Protein AF-A0A8H8N826-F1 (afdb_monomer)

Secondary structure (DSSP, 8-state):
-----------THHHHHHHHTTS----HHHHT---TT--------------TTTSTTTT--HHHHHHHHHHHHHHHH-S-GGG-------

pLDDT: mean 80.22, std 20.72, range [37.78, 96.94]

Foldseek 3Di:
DDDDDDDDPPDPVVVVVVVVVVPPPPPPVVVPDDDPPDDDDQDDDDDDDADACPGPCNVPDPVNRVVVVVVVCVVPSPDDPVPDPDDDDD

Mean predicted aligned error: 13.34 Å

Sequence (90 aa):
MLRNYSRSGFSARHMIRAFSSTVRTLESKSLFTKNPDDVVLTLAIRTPMCKAKKGVLKDTPSDVLLVGMLKAVKERAGIDLGLIEDIAVG

Radius of gyration: 25.45 Å; Cα contacts (8 Å, |Δi|>4): 22; chains: 1; bounding box: 71×34×55 Å

Solvent-accessible surface area (backbone atoms only — not comparable to full-atom values): 6488 Å² total; per-residue (Å²): 144,80,88,84,92,76,81,85,80,82,61,71,74,67,64,56,57,66,62,52,64,74,62,59,86,65,61,71,70,65,78,71,61,85,56,95,84,60,91,73,86,87,76,89,85,80,80,86,92,57,52,82,85,74,29,91,62,47,87,57,56,70,67,63,52,48,54,54,49,53,52,52,44,62,73,67,63,81,62,70,74,87,74,63,87,80,86,89,84,133

Structure (mmCIF, N/CA/C/O backbone):
data_AF-A0A8H8N826-F1
#
_entry.id   AF-A0A8H8N826-F1
#
loop_
_atom_site.group_PDB
_atom_site.id
_atom_site.type_symbol
_atom_site.label_atom_id
_atom_site.label_alt_id
_atom_site.label_comp_id
_atom_site.label_asym_id
_atom_site.label_entity_id
_atom_site.label_seq_id
_atom_site.pdbx_PDB_ins_code
_atom_site.Cartn_x
_atom_site.Cartn_y
_atom_site.Cartn_z
_atom_site.occupancy
_atom_site.B_iso_or_equiv
_atom_site.auth_seq_id
_atom_site.auth_comp_id
_atom_site.auth_asym_id
_atom_site.auth_atom_id
_atom_site.pdbx_PDB_model_num
ATOM 1 N N . MET A 1 1 ? -59.145 13.567 -36.909 1.00 48.75 1 MET A N 1
ATOM 2 C CA . MET A 1 1 ? -58.304 12.540 -36.257 1.00 48.75 1 MET A CA 1
ATOM 3 C C . MET A 1 1 ? -56.844 12.738 -36.663 1.00 48.75 1 MET A C 1
ATOM 5 O O . MET A 1 1 ? -56.375 12.013 -37.520 1.00 48.75 1 MET A O 1
ATOM 9 N N . LEU A 1 2 ? -56.134 13.721 -36.085 1.00 37.78 2 LEU A N 1
ATOM 10 C CA . LEU A 1 2 ? -54.669 13.847 -36.178 1.00 37.78 2 LEU A CA 1
ATOM 11 C C . LEU A 1 2 ? -54.102 14.598 -34.952 1.00 37.78 2 LEU A C 1
ATOM 13 O O . LEU A 1 2 ? -54.483 15.729 -34.680 1.00 37.78 2 LEU A O 1
ATOM 17 N N . ARG A 1 3 ? -53.226 13.878 -34.236 1.00 43.16 3 ARG A N 1
ATOM 18 C CA . ARG A 1 3 ? -52.063 14.245 -33.396 1.00 43.16 3 ARG A CA 1
ATOM 19 C C . ARG A 1 3 ? -51.955 15.671 -32.831 1.00 43.16 3 ARG A C 1
ATOM 21 O O . ARG A 1 3 ? -51.710 16.606 -33.578 1.00 43.16 3 ARG A O 1
ATOM 28 N N . ASN A 1 4 ? -51.874 15.762 -31.499 1.00 40.94 4 ASN A N 1
ATOM 29 C CA . ASN A 1 4 ? -51.124 16.813 -30.803 1.00 40.94 4 ASN A CA 1
ATOM 30 C C . ASN A 1 4 ? -50.142 16.187 -29.803 1.00 40.94 4 ASN A C 1
ATOM 32 O O . ASN A 1 4 ? -50.512 15.665 -28.755 1.00 40.94 4 ASN A O 1
ATOM 36 N N . TYR A 1 5 ? -48.874 16.228 -30.199 1.00 47.09 5 TYR A N 1
ATOM 37 C CA . TYR A 1 5 ? -47.685 15.840 -29.454 1.00 47.09 5 TYR A CA 1
ATOM 38 C C . TYR A 1 5 ? -47.289 17.039 -28.577 1.00 47.09 5 TYR A C 1
ATOM 40 O O . TYR A 1 5 ? -46.691 17.988 -29.080 1.00 47.09 5 TYR A O 1
ATOM 48 N N . SER A 1 6 ? -47.665 17.047 -27.293 1.00 43.47 6 SER A N 1
ATOM 49 C CA . SER A 1 6 ? -47.200 18.068 -26.341 1.00 43.47 6 SER A CA 1
ATOM 50 C C . SER A 1 6 ? -46.173 17.465 -25.391 1.00 43.47 6 SER A C 1
ATOM 52 O O . SER A 1 6 ? -46.368 16.402 -24.805 1.00 43.47 6 SER A O 1
ATOM 54 N N . ARG A 1 7 ? -45.028 18.136 -25.336 1.00 43.31 7 ARG A N 1
ATOM 55 C CA . ARG A 1 7 ? -43.744 17.679 -24.811 1.00 43.31 7 ARG A CA 1
ATOM 56 C C . ARG A 1 7 ? -43.832 17.422 -23.305 1.00 43.31 7 ARG A C 1
ATOM 58 O O . ARG A 1 7 ? -44.203 18.302 -22.536 1.00 43.31 7 ARG A O 1
ATOM 65 N N . SER A 1 8 ? -43.412 16.230 -22.896 1.00 42.03 8 SER A N 1
ATOM 66 C CA . SER A 1 8 ? -43.130 15.849 -21.513 1.00 42.03 8 SER A CA 1
ATOM 67 C C . SER A 1 8 ? -42.145 16.830 -20.861 1.00 42.03 8 SER A C 1
ATOM 69 O O . SER A 1 8 ? -40.945 16.808 -21.143 1.00 42.03 8 SER A O 1
ATOM 71 N N . GLY A 1 9 ? -42.653 17.692 -19.980 1.00 44.38 9 GLY A N 1
ATOM 72 C CA . GLY A 1 9 ? -41.857 18.570 -19.126 1.00 44.38 9 GLY A CA 1
ATOM 73 C C . GLY A 1 9 ? -41.277 17.803 -17.940 1.00 44.38 9 GLY A C 1
ATOM 74 O O . GLY A 1 9 ? -41.815 17.862 -16.838 1.00 44.38 9 GLY A O 1
ATOM 75 N N . PHE A 1 10 ? -40.179 17.078 -18.159 1.00 55.91 10 PHE A N 1
ATOM 76 C CA . PHE A 1 10 ? -39.401 16.454 -17.088 1.00 55.91 10 PHE A CA 1
ATOM 77 C C . PHE A 1 10 ? -38.627 17.553 -16.338 1.00 55.91 10 PHE A C 1
ATOM 79 O O . PHE A 1 10 ? -37.522 17.941 -16.711 1.00 55.91 10 PHE A O 1
ATOM 86 N N . SER A 1 11 ? -39.261 18.144 -15.321 1.00 48.69 11 SER A N 1
ATOM 87 C CA . SER A 1 11 ? -38.670 19.229 -14.535 1.00 48.69 11 SER A CA 1
ATOM 88 C C . SER A 1 11 ? -37.603 18.684 -13.586 1.00 48.69 11 SER A C 1
ATOM 90 O O . SER A 1 11 ? -37.909 17.986 -12.616 1.00 48.69 11 SER A O 1
ATOM 92 N N . ALA A 1 12 ? -36.351 19.077 -13.836 1.00 53.72 12 ALA A N 1
ATOM 93 C CA . ALA A 1 12 ? -35.153 18.765 -13.050 1.00 53.72 12 ALA A CA 1
ATOM 94 C C . ALA A 1 12 ? -35.262 19.087 -11.540 1.00 53.72 12 ALA A C 1
ATOM 96 O O . ALA A 1 12 ? -34.430 18.650 -10.749 1.00 53.72 12 ALA A O 1
ATOM 97 N N . ARG A 1 13 ? -36.307 19.806 -11.109 1.00 50.94 13 ARG A N 1
ATOM 98 C CA . ARG A 1 13 ? -36.569 20.148 -9.702 1.00 50.94 13 ARG A CA 1
ATOM 99 C C . ARG A 1 13 ? -37.009 18.954 -8.844 1.00 50.94 13 ARG A C 1
ATOM 101 O O . ARG A 1 13 ? -36.765 18.970 -7.643 1.00 50.94 13 ARG A O 1
ATOM 108 N N . HIS A 1 14 ? -37.599 17.910 -9.432 1.00 47.00 14 HIS A N 1
ATOM 109 C CA . HIS A 1 14 ? -38.038 16.728 -8.671 1.00 47.00 14 HIS A CA 1
ATOM 110 C C . HIS A 1 14 ? -36.918 15.704 -8.423 1.00 47.00 14 HIS A C 1
ATOM 112 O O . HIS A 1 14 ? -36.966 14.980 -7.433 1.00 47.00 14 HIS A O 1
ATOM 118 N N . MET A 1 15 ? -35.879 15.683 -9.264 1.00 47.34 15 MET A N 1
ATOM 119 C CA . MET A 1 15 ? -34.754 14.742 -9.145 1.00 47.34 15 MET A CA 1
ATOM 120 C C . MET A 1 15 ? -33.725 15.160 -8.082 1.00 47.34 15 MET A C 1
ATOM 122 O O . MET A 1 15 ? -33.124 14.307 -7.436 1.00 47.34 15 MET A O 1
ATOM 126 N N . ILE A 1 16 ? -33.549 16.464 -7.839 1.00 55.69 16 ILE A N 1
ATOM 127 C CA . ILE A 1 16 ? -32.552 16.971 -6.876 1.00 55.69 16 ILE A CA 1
ATOM 128 C C . ILE A 1 16 ? -32.979 16.709 -5.417 1.00 55.69 16 ILE A C 1
ATOM 130 O O . ILE A 1 16 ? -32.139 16.493 -4.546 1.00 55.69 16 ILE A O 1
ATOM 134 N N . ARG A 1 17 ? -34.288 16.648 -5.134 1.00 50.50 17 ARG A N 1
ATOM 135 C CA . ARG A 1 17 ? -34.807 16.479 -3.765 1.00 50.50 17 ARG A CA 1
ATOM 136 C C . ARG A 1 17 ? -34.641 15.056 -3.211 1.00 50.50 17 ARG A C 1
ATOM 138 O O . ARG A 1 17 ? -34.454 14.915 -2.009 1.00 50.50 17 ARG A O 1
ATOM 145 N N . ALA A 1 18 ? -34.662 14.025 -4.060 1.00 54.22 18 ALA A N 1
ATOM 146 C CA . ALA A 1 18 ? -34.514 12.632 -3.621 1.00 54.22 18 ALA A CA 1
ATOM 147 C C . ALA A 1 18 ? -33.059 12.264 -3.273 1.00 54.22 18 ALA A C 1
ATOM 149 O O . ALA A 1 18 ? -32.820 11.495 -2.346 1.00 54.22 18 ALA A O 1
ATOM 150 N N . PHE A 1 19 ? -32.079 12.850 -3.968 1.00 52.16 19 PHE A N 1
ATOM 151 C CA . PHE A 1 19 ? -30.661 12.624 -3.665 1.00 52.16 19 PHE A CA 1
ATOM 152 C C . PHE A 1 19 ? -30.218 13.362 -2.389 1.00 52.16 19 PHE A C 1
ATOM 154 O O . PHE A 1 19 ? -29.379 12.878 -1.632 1.00 52.16 19 PHE A O 1
ATOM 161 N N . SER A 1 20 ? -30.843 14.508 -2.105 1.00 50.06 20 SER A N 1
ATOM 162 C CA . SER A 1 20 ? -30.532 15.348 -0.946 1.00 50.06 20 SER A CA 1
ATOM 163 C C . SER A 1 20 ? -31.019 14.786 0.397 1.00 50.06 20 SER A C 1
ATOM 165 O O . SER A 1 20 ? -30.471 15.180 1.419 1.00 50.06 20 SER A O 1
ATOM 167 N N . SER A 1 21 ? -32.024 13.901 0.444 1.00 50.78 21 SER A N 1
ATOM 168 C CA . SER A 1 21 ? -32.558 13.380 1.718 1.00 50.78 21 SER A CA 1
ATOM 169 C C . SER A 1 21 ? -31.778 12.191 2.295 1.00 50.78 21 SER A C 1
ATOM 171 O O . SER A 1 21 ? -31.897 11.910 3.487 1.00 50.78 21 SER A O 1
ATOM 173 N N . THR A 1 22 ? -30.978 11.495 1.47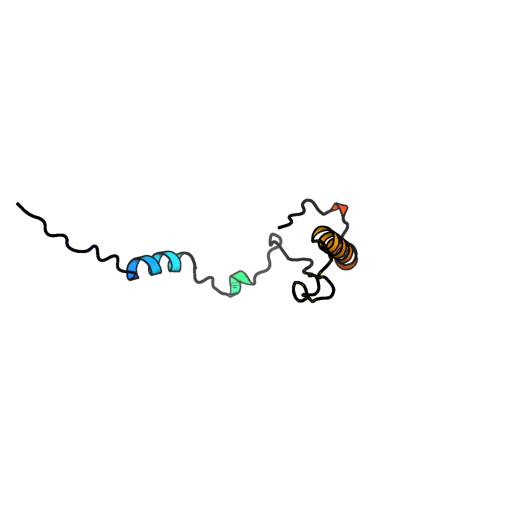8 1.00 55.47 22 THR A N 1
ATOM 174 C CA . THR A 1 22 ? -30.106 10.394 1.939 1.00 55.47 22 THR A CA 1
ATOM 175 C C . THR A 1 22 ? -28.748 10.906 2.413 1.00 55.47 22 THR A C 1
ATOM 177 O O . THR A 1 22 ? -28.165 10.323 3.325 1.00 55.47 22 THR A O 1
ATOM 180 N N . VAL A 1 23 ? -28.289 12.052 1.891 1.00 57.72 23 VAL A N 1
ATOM 181 C CA . VAL A 1 23 ? -27.234 12.857 2.527 1.00 57.72 23 VAL A CA 1
ATOM 182 C C . VAL A 1 23 ? -27.865 13.566 3.722 1.00 57.72 23 VAL A C 1
ATOM 184 O O . VAL A 1 23 ? -28.113 14.768 3.725 1.00 57.72 23 VAL A O 1
ATOM 187 N N . ARG A 1 24 ? -28.214 12.769 4.734 1.00 54.53 24 ARG A N 1
ATOM 188 C CA . ARG A 1 24 ? -28.587 13.265 6.049 1.00 54.53 24 ARG A CA 1
ATOM 189 C C . ARG A 1 24 ? -27.492 14.237 6.473 1.00 54.53 24 ARG A C 1
ATOM 191 O O . ARG A 1 24 ? -26.311 13.904 6.420 1.00 54.53 24 ARG A O 1
ATOM 198 N N . THR A 1 25 ? -27.895 15.430 6.882 1.00 54.66 25 THR A N 1
ATOM 199 C CA . THR A 1 25 ? -27.152 16.299 7.793 1.00 54.66 25 THR A CA 1
ATOM 200 C C . THR A 1 25 ? -26.783 15.483 9.029 1.00 54.66 25 THR A C 1
ATOM 202 O O . THR A 1 25 ? -27.506 15.477 10.021 1.00 54.66 25 THR A O 1
ATOM 205 N N . LEU A 1 26 ? -25.704 14.710 8.941 1.00 56.00 26 LEU A N 1
ATOM 206 C CA . LEU A 1 26 ? -25.088 14.089 10.096 1.00 56.00 26 LEU A CA 1
ATOM 207 C C . LEU A 1 26 ? -24.519 15.248 10.902 1.00 56.00 26 LEU A C 1
ATOM 209 O O . LEU A 1 26 ? -23.681 16.002 10.403 1.00 56.00 26 LEU A O 1
ATOM 213 N N . GLU A 1 27 ? -25.022 15.446 12.118 1.00 62.59 27 GLU A N 1
ATOM 214 C CA . GLU A 1 27 ? 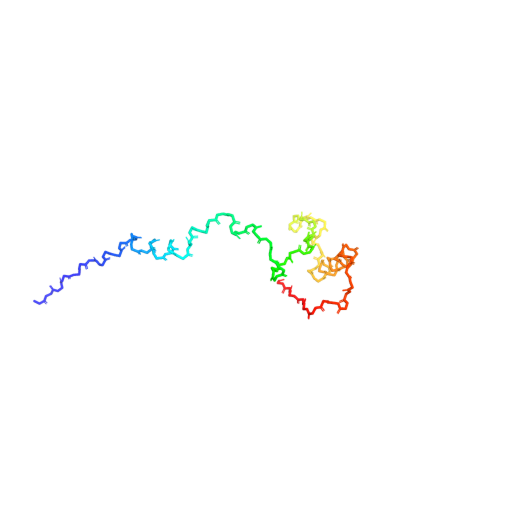-24.386 16.361 13.053 1.00 62.59 27 GLU A CA 1
ATOM 215 C C . GLU A 1 27 ? -22.913 15.970 13.149 1.00 62.59 27 GLU A C 1
ATOM 217 O O . GLU A 1 27 ? -22.571 14.838 13.510 1.00 62.59 27 GLU A O 1
ATOM 222 N N . SER A 1 28 ? -22.051 16.914 12.775 1.00 62.97 28 SER A N 1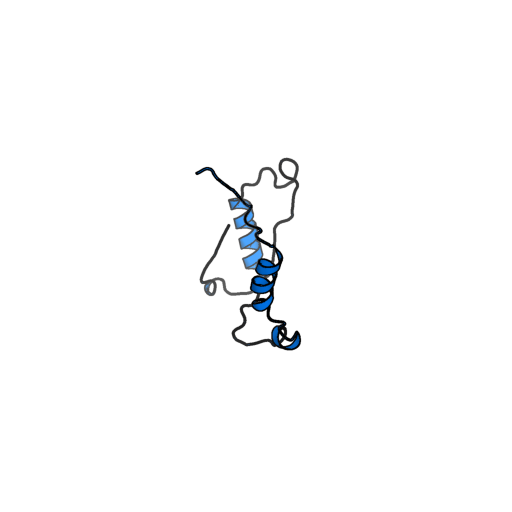
ATOM 223 C CA . SER A 1 28 ? -20.622 16.708 12.539 1.00 62.97 28 SER A CA 1
ATOM 224 C C . SER A 1 28 ? -19.910 16.031 13.706 1.00 62.97 28 SER A C 1
ATOM 226 O O . SER A 1 28 ? -18.955 15.300 13.483 1.00 62.97 28 SER A O 1
ATOM 228 N N . LYS A 1 29 ? -20.403 16.194 14.940 1.00 66.69 29 LYS A N 1
ATOM 229 C CA . LYS A 1 29 ? -19.858 15.537 16.135 1.00 66.69 29 LYS A CA 1
ATOM 230 C C . LYS A 1 29 ? -19.908 14.011 16.086 1.00 66.69 29 LYS A C 1
ATOM 232 O O . LYS A 1 29 ? -18.967 13.385 16.554 1.00 66.69 29 LYS A O 1
ATOM 237 N N . SER A 1 30 ? -20.966 13.421 15.531 1.00 76.81 30 SER A N 1
ATOM 238 C CA . SER A 1 30 ? -21.141 11.961 15.528 1.00 76.81 30 SER A CA 1
ATOM 239 C C . SER A 1 30 ? -20.129 11.236 14.635 1.00 76.81 30 SER A C 1
ATOM 241 O O . SER A 1 30 ? -19.706 10.136 14.967 1.00 76.81 30 SER A O 1
ATOM 243 N N . LEU A 1 31 ? -19.684 11.881 13.551 1.00 81.00 31 LEU A N 1
ATOM 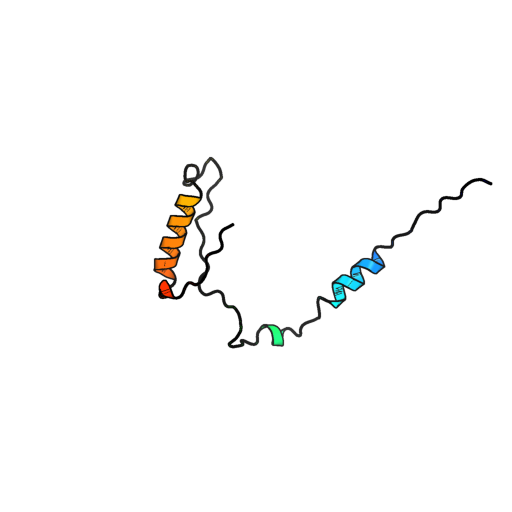244 C CA . LEU A 1 31 ? -18.725 11.324 12.591 1.00 81.00 31 LEU A CA 1
ATOM 245 C C . LEU A 1 31 ? -17.295 11.225 13.131 1.00 81.00 31 LEU A C 1
ATOM 247 O O . LEU A 1 31 ? -16.500 10.448 12.615 1.00 81.00 31 LEU A O 1
ATOM 251 N N . PHE A 1 32 ? -16.952 12.031 14.137 1.00 84.75 32 PHE A N 1
ATOM 252 C CA . PHE A 1 32 ? -15.617 12.030 14.741 1.00 84.75 32 PHE A CA 1
ATOM 253 C C . PHE A 1 32 ? -15.534 11.173 16.011 1.00 84.75 32 PHE A C 1
ATOM 255 O O . PHE A 1 32 ? -14.453 11.060 16.596 1.00 84.75 32 PHE A O 1
ATOM 262 N N . THR A 1 33 ? -16.650 10.584 16.454 1.00 91.62 33 THR A N 1
ATOM 263 C CA . THR A 1 33 ? -16.652 9.613 17.552 1.00 91.62 33 THR A CA 1
ATOM 264 C C . THR A 1 33 ? -15.935 8.352 17.089 1.00 91.62 33 THR A C 1
ATOM 266 O O . THR A 1 33 ? -16.375 7.712 16.142 1.00 91.62 33 THR A O 1
ATOM 269 N N . LYS A 1 34 ? -14.834 8.003 17.760 1.00 92.19 34 LYS A N 1
ATOM 270 C CA . LYS A 1 34 ? -14.056 6.794 17.470 1.00 92.19 34 LYS A CA 1
ATOM 271 C C . LYS A 1 34 ? -14.690 5.597 18.169 1.00 92.19 34 LYS A C 1
ATOM 273 O O . LYS A 1 34 ? -14.787 5.608 19.397 1.00 92.19 34 LYS A O 1
ATOM 278 N N . ASN A 1 35 ? -15.071 4.583 17.408 1.00 93.25 35 ASN A N 1
ATOM 279 C CA . ASN A 1 35 ? -15.616 3.328 17.916 1.00 93.25 35 ASN A CA 1
ATOM 280 C C . ASN A 1 35 ? -14.587 2.199 17.747 1.00 93.25 35 ASN A C 1
ATOM 282 O O . ASN A 1 35 ? -13.737 2.268 16.859 1.00 93.25 35 ASN A O 1
ATOM 286 N N . PRO A 1 36 ? -14.640 1.150 18.585 1.00 95.75 36 PRO A N 1
ATOM 287 C CA . PRO A 1 36 ? -13.747 -0.002 18.446 1.00 95.75 36 PRO A CA 1
ATOM 288 C C . PRO A 1 36 ? -13.977 -0.795 17.149 1.00 95.75 36 PRO A C 1
ATOM 290 O O . PRO A 1 36 ? -13.049 -1.443 16.677 1.00 95.75 36 PRO A O 1
ATOM 293 N N 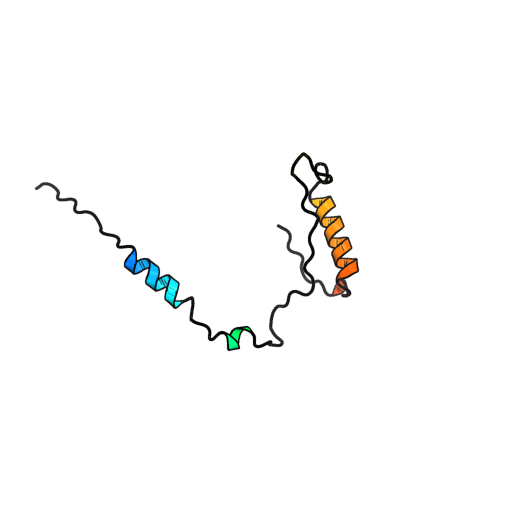. ASP A 1 37 ? -15.175 -0.711 16.566 1.00 94.62 37 ASP A N 1
ATOM 294 C CA . ASP A 1 37 ? -15.562 -1.439 15.349 1.00 94.62 37 ASP A CA 1
ATOM 295 C C . ASP A 1 37 ? -15.247 -0.669 14.049 1.00 94.62 37 ASP A C 1
ATOM 297 O O . ASP A 1 37 ? -15.587 -1.121 12.953 1.00 94.62 37 ASP A O 1
ATOM 301 N N . ASP A 1 38 ? -14.628 0.512 14.144 1.00 93.94 38 ASP A N 1
ATOM 302 C CA . ASP A 1 38 ? -14.313 1.327 12.972 1.00 93.94 38 ASP A CA 1
ATOM 303 C C . ASP A 1 38 ? -13.201 0.679 12.130 1.00 93.94 38 ASP A C 1
ATOM 305 O O . ASP A 1 38 ? -12.134 0.309 12.628 1.00 93.94 38 ASP A O 1
ATOM 309 N N . VAL A 1 39 ? -13.406 0.619 10.812 1.00 94.19 39 VAL A N 1
ATOM 310 C CA . VAL A 1 39 ? -12.353 0.212 9.873 1.00 94.19 39 VAL A CA 1
ATOM 311 C C . VAL A 1 39 ? -11.359 1.359 9.718 1.00 94.19 39 VAL A C 1
ATOM 313 O O . VAL A 1 39 ? -11.676 2.416 9.167 1.00 94.19 39 VAL A O 1
ATOM 316 N N . VAL A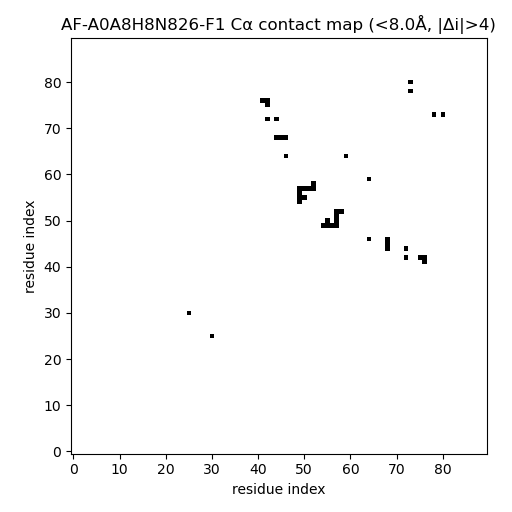 1 40 ? -10.138 1.142 10.197 1.00 94.31 40 VAL A N 1
ATOM 317 C CA . VAL A 1 40 ? -9.072 2.148 10.202 1.00 94.31 40 VAL A CA 1
ATOM 318 C C . VAL A 1 40 ? -8.021 1.885 9.127 1.00 94.31 40 VAL A C 1
ATOM 320 O O . VAL A 1 40 ? -7.691 0.746 8.804 1.00 94.31 40 VAL A O 1
ATOM 323 N N . LEU A 1 41 ? -7.438 2.963 8.598 1.00 94.56 41 LEU A N 1
ATOM 324 C CA . LEU A 1 41 ? -6.256 2.891 7.740 1.00 94.56 41 LEU A CA 1
ATOM 325 C C . LEU A 1 41 ? -4.999 2.850 8.614 1.00 94.56 41 LEU A C 1
ATOM 327 O O . LEU A 1 41 ? -4.660 3.840 9.259 1.00 94.56 41 LEU A O 1
ATOM 331 N N . THR A 1 42 ? -4.299 1.717 8.624 1.00 93.44 42 THR A N 1
ATOM 332 C CA . THR A 1 42 ? -3.063 1.531 9.406 1.00 93.44 42 THR A CA 1
ATOM 333 C C . THR A 1 42 ? -1.837 2.092 8.689 1.00 93.44 42 THR A C 1
ATOM 335 O O . THR A 1 42 ? -0.990 2.738 9.304 1.00 93.44 42 THR A O 1
ATOM 338 N N . LEU A 1 43 ? -1.756 1.886 7.373 1.00 95.25 43 LEU A N 1
ATOM 339 C CA . LEU A 1 43 ? -0.671 2.358 6.525 1.00 95.25 43 LEU A CA 1
ATOM 340 C C . LEU A 1 43 ? -1.218 2.810 5.169 1.00 95.25 43 LEU A C 1
ATOM 342 O O . LEU A 1 43 ? -1.964 2.089 4.514 1.00 95.25 43 LEU A O 1
ATOM 346 N N . ALA A 1 44 ? -0.783 3.983 4.715 1.00 95.56 44 ALA A N 1
ATOM 347 C CA . ALA A 1 44 ? -1.045 4.477 3.370 1.00 95.56 44 ALA A CA 1
ATOM 348 C C . ALA A 1 44 ? 0.276 4.913 2.731 1.00 95.56 44 ALA A C 1
ATOM 350 O O . ALA A 1 44 ? 0.869 5.922 3.116 1.00 95.56 44 ALA A O 1
ATOM 351 N N . ILE A 1 45 ? 0.753 4.138 1.757 1.00 95.38 45 ILE A N 1
ATOM 352 C CA . ILE A 1 45 ? 1.968 4.440 0.995 1.00 95.38 45 ILE A CA 1
ATOM 353 C C . ILE A 1 45 ? 1.703 4.312 -0.499 1.00 95.38 45 ILE A C 1
ATOM 355 O O . ILE A 1 45 ? 0.746 3.677 -0.930 1.00 95.38 45 ILE A O 1
ATOM 359 N N . ARG A 1 46 ? 2.565 4.939 -1.298 1.00 96.00 46 ARG A N 1
ATOM 360 C CA . ARG A 1 46 ? 2.471 4.937 -2.757 1.00 96.00 46 ARG A CA 1
ATOM 361 C C . ARG A 1 46 ? 3.852 4.944 -3.389 1.00 96.00 46 ARG A C 1
ATOM 363 O O . ARG A 1 46 ? 4.826 5.371 -2.767 1.00 96.00 46 ARG A O 1
ATOM 370 N N . THR A 1 47 ? 3.913 4.551 -4.652 1.00 95.12 47 THR A N 1
ATOM 371 C CA . THR A 1 47 ? 5.106 4.719 -5.480 1.00 95.12 47 THR A CA 1
ATOM 372 C C . THR A 1 47 ? 5.290 6.187 -5.899 1.00 95.12 47 THR A C 1
ATOM 374 O O . THR A 1 47 ? 4.323 6.961 -5.952 1.00 95.12 47 THR A O 1
ATOM 377 N N . PRO A 1 48 ? 6.528 6.617 -6.205 1.00 94.25 48 PRO A N 1
ATOM 378 C CA . PRO A 1 48 ? 6.765 7.923 -6.807 1.00 94.25 48 PRO A CA 1
ATOM 379 C C . PRO A 1 48 ? 6.051 8.051 -8.156 1.00 94.25 48 PRO A C 1
ATOM 381 O O . PRO A 1 48 ? 6.183 7.197 -9.032 1.00 94.25 48 PRO A O 1
ATOM 384 N N . MET A 1 49 ? 5.337 9.157 -8.358 1.00 94.69 49 MET A N 1
ATOM 385 C CA . MET A 1 49 ? 4.676 9.425 -9.634 1.00 94.69 49 MET A CA 1
ATOM 386 C C . MET A 1 49 ? 5.672 9.951 -10.663 1.00 94.69 49 MET A C 1
ATOM 388 O O . MET A 1 49 ? 6.156 11.077 -10.570 1.00 94.69 49 MET A O 1
ATOM 392 N N . CYS A 1 50 ? 5.946 9.131 -11.670 1.00 95.19 50 CYS A N 1
ATOM 393 C CA . CYS A 1 50 ? 6.817 9.463 -12.787 1.00 95.19 50 CYS A CA 1
ATOM 394 C C . CYS A 1 50 ? 5.999 9.760 -14.053 1.00 95.19 50 CYS A C 1
ATOM 396 O O . CYS A 1 50 ? 4.902 9.238 -14.240 1.00 95.19 50 CYS A O 1
ATOM 398 N N . LYS A 1 51 ? 6.542 10.584 -14.959 1.00 96.19 51 LYS A N 1
ATOM 399 C CA . LYS A 1 51 ? 5.902 10.852 -16.257 1.00 96.19 51 LYS A CA 1
ATOM 400 C C . LYS A 1 51 ? 5.835 9.571 -17.092 1.00 96.19 51 LYS A C 1
ATOM 402 O O . LYS A 1 51 ? 6.860 8.920 -17.299 1.00 96.19 51 LYS A O 1
ATOM 407 N N . ALA A 1 52 ? 4.663 9.261 -17.642 1.00 94.44 52 ALA A N 1
ATOM 408 C CA . ALA A 1 52 ? 4.499 8.141 -18.564 1.00 94.44 52 ALA A CA 1
ATOM 409 C C . ALA A 1 52 ? 5.470 8.264 -19.753 1.00 94.44 52 ALA A C 1
ATOM 411 O O . ALA A 1 52 ? 5.683 9.361 -20.277 1.00 94.44 52 ALA A O 1
ATOM 412 N N . LYS A 1 53 ? 6.074 7.143 -20.167 1.00 93.12 53 LYS A N 1
ATOM 413 C CA . LYS A 1 53 ? 7.018 7.025 -21.302 1.00 93.12 53 LYS A CA 1
ATOM 414 C C . LYS A 1 53 ? 8.317 7.846 -21.221 1.00 93.12 53 LYS A C 1
ATOM 416 O O . LYS A 1 53 ? 9.175 7.679 -22.078 1.00 93.12 53 LYS A O 1
ATOM 421 N N . LYS A 1 54 ? 8.483 8.744 -20.244 1.00 95.31 54 LYS A N 1
ATOM 422 C CA . LYS A 1 54 ? 9.658 9.636 -20.122 1.00 95.31 54 LYS A CA 1
ATOM 423 C C . LYS A 1 54 ? 10.316 9.610 -18.741 1.00 95.31 54 LYS A C 1
ATOM 425 O O . LYS A 1 54 ? 11.423 10.111 -18.596 1.00 95.31 54 LYS A O 1
ATOM 430 N N . GLY A 1 55 ? 9.628 9.095 -17.725 1.00 95.12 55 GLY A N 1
ATOM 431 C CA . GLY A 1 55 ? 10.119 9.044 -16.352 1.00 95.12 55 GLY A CA 1
ATOM 432 C C . GLY A 1 55 ? 11.045 7.862 -16.071 1.00 95.12 55 GLY A C 1
ATOM 433 O O . GLY A 1 55 ? 11.268 7.006 -16.923 1.00 95.12 55 GLY A O 1
ATOM 434 N N . VAL A 1 56 ? 11.556 7.809 -14.839 1.00 96.12 56 VAL A N 1
ATOM 435 C CA . VAL A 1 56 ? 12.502 6.771 -14.392 1.00 96.12 56 VAL A CA 1
ATOM 436 C C . VAL A 1 56 ? 11.854 5.383 -14.385 1.00 96.12 56 VAL A C 1
ATOM 438 O O . VAL A 1 56 ? 12.487 4.409 -14.764 1.00 96.12 56 VAL A O 1
ATOM 441 N N . LEU A 1 57 ? 10.566 5.308 -14.047 1.00 96.00 57 LEU A N 1
ATOM 442 C CA . LEU A 1 57 ? 9.791 4.063 -14.005 1.00 96.00 57 LEU A CA 1
ATOM 443 C C . LEU A 1 57 ? 9.113 3.716 -15.347 1.00 96.00 57 LEU A C 1
ATOM 445 O O . LEU A 1 57 ? 8.169 2.935 -15.370 1.00 96.00 57 LEU A O 1
ATOM 449 N N . LYS A 1 58 ? 9.528 4.327 -16.469 1.00 95.12 58 LYS A N 1
ATOM 450 C CA . LYS A 1 58 ? 8.848 4.151 -17.771 1.00 95.12 58 LYS A CA 1
ATOM 451 C C . LYS A 1 58 ? 8.942 2.725 -18.328 1.00 95.12 58 LYS A C 1
ATOM 453 O O . LYS A 1 58 ? 8.037 2.315 -19.044 1.00 95.12 58 LYS A O 1
ATOM 458 N N . ASP A 1 59 ? 10.023 2.019 -17.999 1.00 95.56 59 ASP A N 1
ATOM 459 C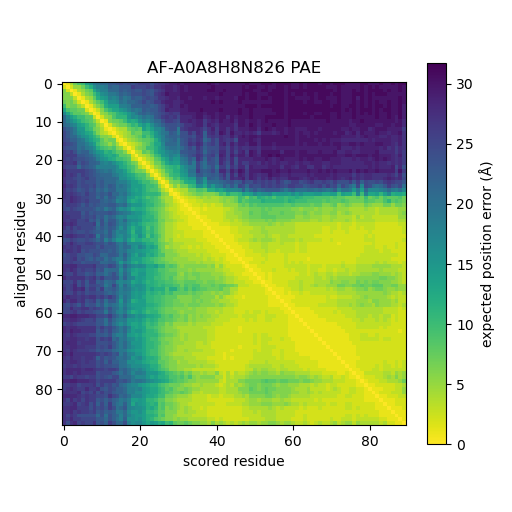 CA . ASP A 1 59 ? 10.319 0.662 -18.474 1.00 95.56 59 ASP A CA 1
ATOM 460 C C . ASP A 1 59 ? 10.033 -0.389 -17.386 1.00 95.56 59 ASP A C 1
ATOM 462 O O . ASP A 1 59 ? 10.415 -1.549 -17.515 1.00 95.56 59 ASP A O 1
ATOM 466 N N . THR A 1 60 ? 9.402 0.017 -16.278 1.00 95.81 60 THR A N 1
ATOM 467 C CA . THR A 1 60 ? 9.083 -0.877 -15.163 1.00 95.81 60 THR A CA 1
ATOM 468 C C . THR A 1 60 ? 7.661 -1.415 -15.325 1.00 95.81 60 THR A C 1
ATOM 470 O O . THR A 1 60 ? 6.720 -0.618 -15.343 1.00 95.81 60 THR A O 1
ATOM 473 N N . PRO A 1 61 ? 7.475 -2.742 -15.429 1.00 95.44 61 PRO A N 1
ATOM 474 C CA . PRO A 1 61 ? 6.145 -3.330 -15.502 1.00 95.44 61 PRO A CA 1
ATOM 475 C C . PRO A 1 61 ? 5.422 -3.249 -14.143 1.00 95.44 61 PRO A C 1
ATOM 477 O O . PRO A 1 61 ? 6.032 -3.024 -13.091 1.00 95.44 61 PRO A O 1
ATOM 480 N N . SER A 1 62 ? 4.093 -3.365 -14.167 1.00 94.00 62 SER A N 1
ATOM 481 C CA . SER A 1 62 ? 3.226 -3.103 -13.007 1.00 94.00 62 SER A CA 1
ATOM 482 C C . SER A 1 62 ? 3.430 -4.083 -11.850 1.00 94.00 62 SER A C 1
ATOM 484 O O . SER A 1 62 ? 3.356 -3.689 -10.690 1.00 94.00 62 SER A O 1
ATOM 486 N N . ASP A 1 63 ? 3.731 -5.339 -12.154 1.00 96.00 63 ASP A N 1
ATOM 487 C CA . ASP A 1 63 ? 4.067 -6.394 -11.198 1.00 96.00 63 ASP A CA 1
ATOM 488 C C . ASP A 1 63 ? 5.343 -6.070 -10.407 1.00 96.00 63 ASP A C 1
ATOM 490 O O . ASP A 1 63 ? 5.369 -6.196 -9.184 1.00 96.00 63 ASP A O 1
ATOM 494 N N . VAL A 1 64 ? 6.382 -5.558 -11.068 1.00 96.50 64 VAL A N 1
ATOM 495 C CA . VAL A 1 64 ? 7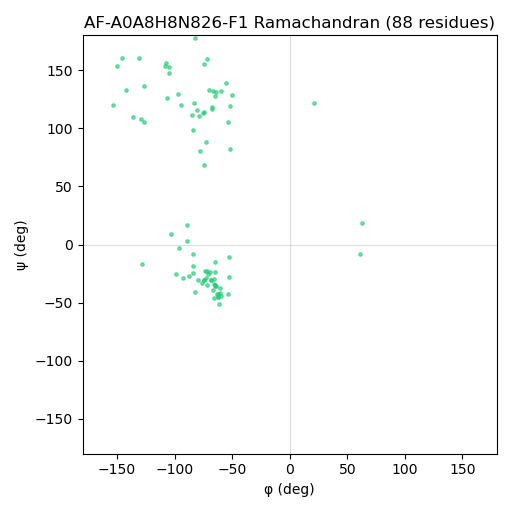.629 -5.152 -10.404 1.00 96.50 64 VAL A CA 1
ATOM 496 C C . VAL A 1 64 ? 7.394 -3.957 -9.478 1.00 96.50 64 VAL A C 1
ATOM 498 O O . VAL A 1 64 ? 7.925 -3.920 -8.363 1.00 96.50 64 VAL A O 1
ATOM 501 N N . LEU A 1 65 ? 6.557 -3.000 -9.896 1.00 96.44 65 LEU A N 1
ATOM 502 C CA . LEU A 1 65 ? 6.140 -1.886 -9.038 1.00 96.44 65 LEU A CA 1
ATOM 503 C C . LEU A 1 65 ? 5.356 -2.379 -7.814 1.00 96.44 65 LEU A C 1
ATOM 505 O O . LEU A 1 65 ? 5.616 -1.917 -6.701 1.00 96.44 65 LEU A O 1
ATOM 509 N N . LEU A 1 66 ? 4.444 -3.336 -8.005 1.00 96.81 66 LEU A N 1
ATOM 510 C CA . LEU A 1 66 ? 3.661 -3.944 -6.931 1.00 96.81 66 LEU A CA 1
ATOM 511 C C . LEU A 1 66 ? 4.556 -4.681 -5.928 1.00 96.81 66 LEU A C 1
ATOM 513 O O . LEU A 1 66 ? 4.425 -4.471 -4.725 1.00 96.81 66 LEU A O 1
ATOM 517 N N . VAL A 1 67 ? 5.521 -5.476 -6.400 1.00 96.94 67 VAL A N 1
ATOM 518 C CA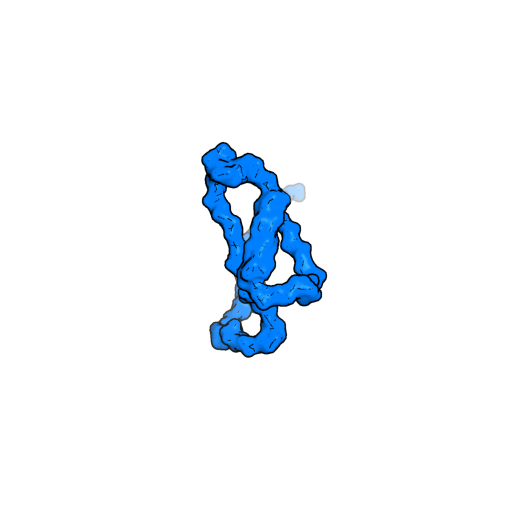 . VAL A 1 67 ? 6.495 -6.166 -5.537 1.00 96.94 67 VAL A CA 1
ATOM 519 C C . VAL A 1 67 ? 7.306 -5.166 -4.714 1.00 96.94 67 VAL A C 1
ATOM 521 O O . VAL A 1 67 ? 7.498 -5.366 -3.513 1.00 96.94 67 VAL A O 1
ATOM 524 N N . GLY A 1 68 ? 7.771 -4.076 -5.331 1.00 96.19 68 GLY A N 1
ATOM 525 C CA . GLY A 1 68 ? 8.473 -3.008 -4.618 1.00 96.19 68 GLY A CA 1
ATOM 526 C C . GLY A 1 68 ? 7.604 -2.363 -3.535 1.00 96.19 68 GLY A C 1
ATOM 527 O O . GLY A 1 68 ? 8.067 -2.140 -2.417 1.00 96.19 68 GLY A O 1
ATOM 528 N N . MET A 1 69 ? 6.327 -2.123 -3.837 1.00 96.12 69 MET A N 1
ATOM 529 C CA . MET A 1 69 ? 5.377 -1.555 -2.885 1.00 96.12 69 MET A CA 1
ATOM 530 C C . MET A 1 69 ? 5.098 -2.504 -1.713 1.00 96.12 69 MET A C 1
ATOM 532 O O . MET A 1 69 ? 5.166 -2.071 -0.568 1.00 96.12 69 MET A O 1
ATOM 536 N N . LEU A 1 70 ? 4.855 -3.794 -1.966 1.00 95.50 70 LEU A N 1
ATOM 537 C CA . LEU A 1 70 ? 4.595 -4.786 -0.914 1.00 95.50 70 LEU A CA 1
ATOM 538 C C . LEU A 1 70 ? 5.803 -4.989 0.010 1.00 95.50 70 LEU A C 1
ATOM 540 O O . LEU A 1 70 ? 5.636 -5.134 1.220 1.00 95.50 70 LEU A O 1
ATOM 544 N N . LYS A 1 71 ? 7.030 -4.924 -0.524 1.00 95.44 71 LYS A N 1
ATOM 545 C CA . LYS A 1 71 ? 8.253 -4.908 0.298 1.00 95.44 71 LYS A CA 1
ATOM 546 C C . LYS A 1 71 ? 8.301 -3.679 1.208 1.00 95.44 71 LYS A C 1
ATOM 548 O O . LYS A 1 71 ? 8.538 -3.819 2.404 1.00 95.44 71 LYS A O 1
ATOM 553 N N . ALA A 1 72 ? 7.991 -2.499 0.673 1.00 95.75 72 ALA A N 1
ATOM 554 C CA . ALA A 1 72 ? 7.927 -1.277 1.470 1.00 95.75 72 ALA A CA 1
ATOM 555 C C . ALA A 1 72 ? 6.808 -1.317 2.530 1.00 95.75 72 ALA A C 1
ATOM 557 O O . ALA A 1 72 ? 6.999 -0.790 3.625 1.00 95.75 72 ALA A O 1
ATOM 558 N N . VAL A 1 73 ? 5.661 -1.950 2.238 1.00 95.31 73 VAL A N 1
ATOM 559 C CA . VAL A 1 73 ? 4.600 -2.205 3.230 1.00 95.31 73 VAL A CA 1
ATOM 560 C C . VAL A 1 73 ? 5.135 -3.095 4.345 1.00 95.31 73 VAL A C 1
ATOM 562 O O . VAL A 1 73 ? 5.043 -2.710 5.505 1.00 95.31 73 VAL A O 1
ATOM 565 N N . LYS A 1 74 ? 5.755 -4.233 4.010 1.00 94.19 74 LYS A N 1
ATOM 566 C CA . LYS A 1 74 ? 6.342 -5.159 4.991 1.00 94.19 74 LYS A CA 1
ATOM 567 C C . LYS A 1 74 ? 7.324 -4.460 5.936 1.00 94.19 74 LYS A C 1
ATOM 569 O O . LYS A 1 74 ? 7.301 -4.714 7.133 1.00 94.19 74 LYS A O 1
ATOM 574 N N . GLU A 1 75 ? 8.174 -3.584 5.409 1.00 94.69 75 GLU A N 1
ATOM 575 C CA . GLU A 1 75 ? 9.174 -2.861 6.203 1.00 94.69 75 GLU A CA 1
ATOM 576 C C . GLU A 1 75 ? 8.566 -1.773 7.101 1.00 94.69 75 GLU A C 1
ATOM 578 O O . GLU A 1 75 ? 9.071 -1.529 8.194 1.00 94.69 75 GLU A O 1
ATOM 583 N N . ARG A 1 76 ? 7.497 -1.100 6.652 1.00 95.69 76 ARG A N 1
ATOM 584 C CA . ARG A 1 76 ? 6.932 0.080 7.335 1.00 95.69 76 ARG A CA 1
ATOM 585 C C . ARG A 1 76 ? 5.724 -0.213 8.213 1.00 95.69 76 ARG A C 1
ATOM 587 O O . ARG A 1 76 ? 5.458 0.568 9.119 1.00 95.69 76 ARG A O 1
ATOM 594 N N . ALA A 1 77 ? 4.974 -1.275 7.927 1.00 93.44 77 ALA A N 1
ATOM 595 C CA . ALA A 1 77 ? 3.723 -1.562 8.621 1.00 93.44 77 ALA A CA 1
ATOM 596 C C . ALA A 1 77 ? 3.949 -1.958 10.085 1.00 93.44 77 ALA A C 1
ATOM 598 O O . ALA A 1 77 ? 3.093 -1.684 10.918 1.00 93.44 77 ALA A O 1
ATOM 599 N N . GLY A 1 78 ? 5.088 -2.587 10.405 1.00 90.38 78 GLY A N 1
ATOM 600 C CA . GLY A 1 78 ? 5.404 -3.011 11.774 1.00 90.38 78 GLY A CA 1
ATOM 601 C C . GLY A 1 78 ? 4.427 -4.047 12.346 1.00 90.38 78 GLY A C 1
ATOM 602 O O . GLY A 1 78 ? 4.361 -4.205 13.561 1.00 90.38 78 GLY A O 1
ATOM 603 N N . ILE A 1 79 ? 3.667 -4.728 11.484 1.00 90.56 79 ILE A N 1
ATOM 604 C CA . ILE A 1 79 ? 2.719 -5.789 11.841 1.00 90.56 79 ILE A CA 1
ATOM 605 C C . ILE A 1 79 ? 3.262 -7.152 11.414 1.00 90.56 79 ILE A C 1
ATOM 607 O O . ILE A 1 79 ? 4.065 -7.247 10.481 1.00 90.56 79 ILE A O 1
ATOM 611 N N . ASP A 1 80 ? 2.793 -8.208 12.073 1.00 92.81 80 ASP A N 1
ATOM 612 C CA . ASP A 1 80 ? 3.020 -9.568 11.596 1.00 92.81 80 ASP A CA 1
ATOM 613 C C . ASP A 1 80 ? 2.263 -9.796 10.279 1.00 92.81 80 ASP A C 1
ATOM 615 O O . ASP A 1 80 ? 1.082 -9.473 10.150 1.00 92.81 80 ASP A O 1
ATOM 619 N N . LEU A 1 81 ? 2.954 -10.365 9.292 1.00 90.69 81 LEU A N 1
ATOM 620 C CA . LEU A 1 81 ? 2.380 -10.667 7.984 1.00 90.69 81 LEU A CA 1
ATOM 621 C C . LEU A 1 81 ? 1.356 -11.802 8.051 1.00 90.69 81 LEU A C 1
ATOM 623 O O . LEU A 1 81 ? 0.489 -11.866 7.185 1.00 90.69 81 LEU A O 1
ATOM 627 N N . GLY A 1 82 ? 1.437 -12.672 9.065 1.00 94.56 82 GLY A N 1
ATOM 628 C CA . GLY A 1 82 ? 0.457 -13.737 9.289 1.00 94.56 82 GLY A CA 1
ATOM 629 C C . GLY A 1 82 ? -0.949 -13.232 9.635 1.00 94.56 82 GLY A C 1
ATOM 630 O O . GLY A 1 82 ? -1.899 -13.999 9.535 1.00 94.56 82 GLY A O 1
ATOM 631 N N . LEU A 1 83 ? -1.090 -11.952 10.008 1.00 95.00 83 LEU A N 1
ATOM 632 C CA . LEU A 1 83 ? -2.377 -11.311 10.309 1.00 95.00 83 LEU A CA 1
ATOM 633 C C . LEU A 1 83 ? -3.112 -10.797 9.062 1.00 95.00 83 LEU A C 1
ATOM 635 O O . LEU A 1 83 ? -4.241 -10.329 9.170 1.00 95.00 83 LEU A O 1
ATOM 639 N N . ILE A 1 84 ? -2.474 -10.813 7.889 1.00 93.75 84 ILE A N 1
ATOM 640 C CA . ILE A 1 84 ? -3.098 -10.345 6.650 1.00 93.75 84 ILE A CA 1
ATOM 641 C C . ILE A 1 84 ? -3.999 -11.455 6.111 1.00 93.75 84 ILE A C 1
ATOM 643 O O . ILE A 1 84 ? -3.517 -12.515 5.720 1.00 93.75 84 ILE A O 1
ATOM 647 N N . GLU A 1 85 ? -5.301 -11.188 6.062 1.00 96.81 85 GLU A N 1
ATOM 648 C CA . GLU A 1 85 ? -6.304 -12.161 5.615 1.00 96.81 85 GLU A CA 1
ATOM 649 C C . GLU A 1 85 ? -6.612 -12.061 4.113 1.00 96.81 85 GLU A C 1
ATOM 651 O O . GLU A 1 85 ? -6.950 -13.067 3.492 1.00 96.81 85 GLU A O 1
ATOM 656 N N . ASP A 1 86 ? -6.473 -10.871 3.515 1.00 96.44 86 ASP A N 1
ATOM 657 C CA . ASP A 1 86 ? -6.788 -10.637 2.102 1.00 96.44 86 ASP A CA 1
ATOM 658 C C . ASP A 1 86 ? -5.925 -9.527 1.473 1.00 96.44 86 ASP A C 1
ATOM 660 O O . ASP A 1 86 ? -5.443 -8.616 2.154 1.00 96.44 86 ASP A O 1
ATOM 664 N N . ILE A 1 87 ? -5.731 -9.606 0.151 1.00 95.00 87 ILE A N 1
ATOM 665 C CA . ILE A 1 87 ? -5.012 -8.619 -0.661 1.00 95.00 87 ILE A CA 1
ATOM 666 C C . ILE A 1 87 ? -5.799 -8.349 -1.949 1.00 95.00 87 ILE A C 1
ATOM 668 O O . ILE A 1 87 ? -5.794 -9.150 -2.883 1.00 95.00 87 ILE A O 1
ATOM 672 N N . ALA A 1 88 ? -6.381 -7.154 -2.044 1.00 96.31 88 ALA A N 1
ATOM 673 C CA . ALA A 1 88 ? -7.032 -6.665 -3.256 1.00 96.31 88 ALA A CA 1
ATOM 674 C C . ALA A 1 88 ? -6.093 -5.754 -4.070 1.00 96.31 88 ALA A C 1
ATOM 676 O O . ALA A 1 88 ? -5.531 -4.792 -3.542 1.00 96.31 88 ALA A O 1
ATOM 677 N N . VAL A 1 89 ? -5.949 -6.033 -5.371 1.00 95.31 89 VAL A N 1
ATOM 678 C CA . VAL A 1 89 ? -5.152 -5.240 -6.325 1.00 95.31 89 VAL A CA 1
ATOM 679 C C . VAL A 1 89 ? -6.026 -4.873 -7.524 1.00 95.31 89 VAL A C 1
ATOM 681 O O . VAL A 1 89 ? -6.778 -5.716 -8.012 1.00 95.31 89 VAL A O 1
ATOM 684 N N . GLY A 1 90 ? -5.941 -3.617 -7.970 1.00 94.38 90 GLY A N 1
ATOM 685 C CA . GLY A 1 90 ? -6.672 -3.087 -9.129 1.00 94.38 90 GLY A CA 1
ATOM 686 C C . GLY A 1 90 ? -5.791 -2.781 -10.330 1.00 94.38 90 GLY A C 1
ATOM 687 O O . GLY A 1 90 ? -4.548 -2.870 -10.201 1.00 94.38 90 GLY A O 1
#